Protein AF-A0A6G8NZE2-F1 (afdb_monomer_lite)

pLDDT: mean 88.14, std 10.6, range [49.38, 97.19]

Radius of gyration: 14.18 Å; chains: 1; bounding box: 37×22×30 Å

Structure (mmCIF, N/CA/C/O backbone):
data_AF-A0A6G8NZE2-F1
#
_entry.id   AF-A0A6G8NZE2-F1
#
loop_
_atom_site.group_PDB
_atom_site.id
_atom_site.type_symbol
_atom_site.label_atom_id
_atom_site.label_alt_id
_atom_site.label_comp_id
_atom_site.label_asym_id
_atom_site.label_entity_id
_atom_site.label_seq_id
_atom_site.pdbx_PDB_ins_code
_atom_site.Cartn_x
_atom_site.Cartn_y
_atom_site.Cartn_z
_atom_site.occupancy
_atom_site.B_iso_or_equiv
_atom_site.auth_seq_id
_atom_site.auth_comp_id
_atom_site.auth_asym_id
_atom_site.auth_atom_id
_atom_site.pdbx_PDB_model_num
ATOM 1 N N . MET A 1 1 ? 5.607 10.333 -2.255 1.00 60.31 1 MET A N 1
ATOM 2 C CA . MET A 1 1 ? 4.420 10.610 -1.418 1.00 60.31 1 MET A CA 1
ATOM 3 C C . MET A 1 1 ? 4.714 10.221 0.019 1.00 60.31 1 MET A C 1
ATOM 5 O O . MET A 1 1 ? 5.437 9.253 0.230 1.00 60.31 1 MET A O 1
ATOM 9 N N . LYS A 1 2 ? 4.202 10.980 0.990 1.00 69.44 2 LYS A N 1
ATOM 10 C CA . LYS A 1 2 ? 4.279 10.646 2.415 1.00 69.44 2 LYS A CA 1
ATOM 11 C C . LYS A 1 2 ? 2.850 10.602 2.935 1.00 69.44 2 LYS A C 1
ATOM 13 O O . LYS A 1 2 ? 2.162 11.614 2.884 1.00 69.44 2 LYS A O 1
ATOM 18 N N . ILE A 1 3 ? 2.417 9.430 3.381 1.00 77.44 3 ILE A N 1
ATOM 19 C CA . ILE A 1 3 ? 1.105 9.250 3.998 1.00 77.44 3 ILE A CA 1
ATOM 20 C C . ILE A 1 3 ? 0.993 10.160 5.232 1.00 77.44 3 ILE A C 1
ATOM 22 O O . ILE A 1 3 ? 1.960 10.301 5.990 1.00 77.44 3 ILE A O 1
ATOM 26 N N 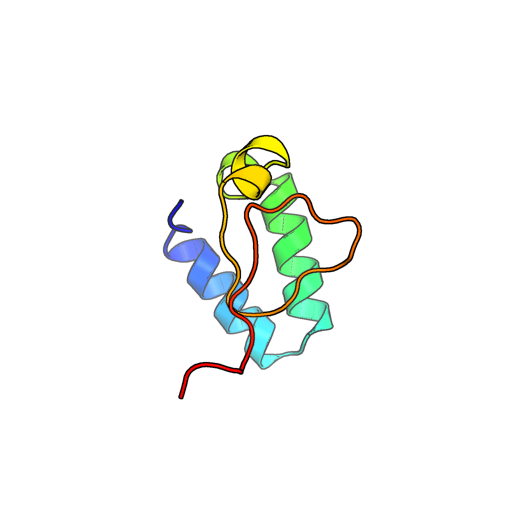. SER A 1 4 ? -0.151 10.824 5.405 1.00 85.12 4 SER A N 1
ATOM 27 C CA . SER A 1 4 ? -0.354 11.751 6.523 1.00 85.12 4 SER A CA 1
ATOM 28 C C . SER A 1 4 ? -0.367 11.006 7.870 1.00 85.12 4 SER A C 1
ATOM 30 O O . SER A 1 4 ? -0.654 9.809 7.930 1.00 85.12 4 SER A O 1
ATOM 32 N N . TYR A 1 5 ? -0.030 11.701 8.962 1.00 88.62 5 TYR A N 1
ATOM 33 C CA . TYR A 1 5 ? 0.080 11.084 10.291 1.00 88.62 5 TYR A CA 1
ATOM 34 C C . TYR A 1 5 ? -1.212 10.379 10.762 1.00 88.62 5 TYR A C 1
ATOM 36 O O . TYR A 1 5 ? -1.109 9.251 11.238 1.00 88.62 5 TYR A O 1
ATOM 44 N N . PRO A 1 6 ? -2.423 10.945 10.578 1.00 90.44 6 PRO A N 1
ATOM 45 C CA . PRO A 1 6 ? -3.668 10.239 10.896 1.00 90.44 6 PRO A CA 1
ATOM 46 C C . PRO A 1 6 ? -3.798 8.866 10.222 1.00 90.44 6 PRO A C 1
ATOM 48 O O . PRO A 1 6 ? -4.083 7.876 10.893 1.00 90.44 6 PRO A O 1
ATOM 51 N N . TYR A 1 7 ? -3.498 8.771 8.925 1.00 91.19 7 TYR A N 1
ATOM 52 C CA . TYR A 1 7 ? -3.629 7.513 8.186 1.00 91.19 7 TYR A CA 1
ATOM 53 C C . TYR A 1 7 ? -2.540 6.495 8.547 1.00 91.19 7 TYR A C 1
ATOM 55 O O . TYR A 1 7 ? -2.778 5.289 8.510 1.00 91.19 7 TYR A O 1
ATOM 63 N N . GLN A 1 8 ? -1.360 6.963 8.971 1.00 91.38 8 GLN A N 1
ATOM 64 C CA . GLN A 1 8 ? -0.349 6.084 9.568 1.00 91.38 8 GLN A CA 1
ATOM 65 C C . GLN A 1 8 ? -0.879 5.424 10.843 1.00 91.38 8 GLN A C 1
ATOM 67 O O . GLN A 1 8 ? -0.692 4.225 11.029 1.00 91.38 8 GLN A O 1
ATOM 72 N N . ILE A 1 9 ? -1.560 6.184 11.707 1.00 94.50 9 ILE A N 1
ATOM 73 C CA . ILE A 1 9 ? -2.143 5.648 12.942 1.00 94.50 9 ILE A CA 1
ATOM 74 C C . ILE A 1 9 ? -3.255 4.638 12.641 1.00 94.50 9 ILE A C 1
ATOM 76 O O . ILE A 1 9 ? -3.317 3.607 13.310 1.00 94.50 9 ILE A O 1
ATOM 80 N N . GLU A 1 10 ? -4.095 4.884 11.630 1.00 94.12 10 GLU A N 1
ATOM 81 C CA . GLU A 1 10 ? -5.110 3.912 11.196 1.00 94.12 10 GLU A CA 1
ATOM 82 C C . GLU A 1 10 ? -4.474 2.579 10.779 1.00 94.12 10 GLU A C 1
ATOM 84 O O . GLU A 1 10 ? -4.860 1.533 11.302 1.00 94.12 10 GLU A O 1
ATOM 89 N N . LEU A 1 11 ? -3.439 2.608 9.933 1.00 94.44 11 LEU A N 1
ATOM 90 C CA . LEU A 1 11 ? -2.732 1.397 9.499 1.00 94.44 11 LEU A CA 1
ATOM 91 C C . LEU A 1 11 ? -2.005 0.688 10.654 1.00 94.44 11 LEU A C 1
ATOM 93 O O . LEU A 1 11 ? -2.058 -0.537 10.748 1.00 94.44 11 LEU A O 1
ATOM 97 N N . ILE A 1 12 ? -1.377 1.436 11.568 1.00 95.75 12 ILE A N 1
ATOM 98 C CA . ILE A 1 12 ? -0.730 0.879 12.772 1.00 95.75 12 ILE A CA 1
ATOM 99 C C . ILE A 1 12 ? -1.755 0.214 13.699 1.00 95.75 12 ILE A C 1
ATOM 101 O O . ILE A 1 12 ? -1.447 -0.763 14.379 1.00 95.75 12 ILE A O 1
ATOM 105 N N . ASN A 1 13 ? -2.975 0.741 13.783 1.00 96.81 13 ASN A N 1
ATOM 106 C CA . ASN A 1 13 ? -4.022 0.120 14.586 1.00 96.81 13 ASN A CA 1
ATOM 107 C C . ASN A 1 13 ? -4.593 -1.123 13.900 1.00 96.81 13 ASN A C 1
ATOM 109 O O . ASN A 1 13 ? -4.768 -2.139 14.569 1.00 96.81 13 ASN A O 1
ATOM 113 N N . ALA A 1 14 ? -4.801 -1.080 12.583 1.00 96.81 14 ALA A N 1
ATOM 114 C CA . ALA A 1 14 ? -5.220 -2.240 11.801 1.00 96.81 14 ALA A CA 1
ATOM 115 C C . ALA A 1 14 ? -4.208 -3.394 11.902 1.00 96.81 14 ALA A C 1
ATOM 117 O O . ALA A 1 14 ? -4.594 -4.547 12.099 1.00 96.81 14 ALA A O 1
ATOM 118 N N . SER A 1 15 ? -2.905 -3.084 11.890 1.00 96.88 15 SER A N 1
ATOM 119 C CA . SER A 1 15 ? -1.850 -4.098 11.982 1.00 96.88 15 SER A CA 1
ATOM 120 C C . SER A 1 15 ? -1.808 -4.845 13.313 1.00 96.88 15 SER A C 1
ATOM 122 O O . SER A 1 15 ? -1.240 -5.930 13.381 1.00 96.88 15 SER A O 1
ATOM 124 N N . LYS A 1 16 ? -2.401 -4.290 14.376 1.00 97.19 16 LYS A N 1
ATOM 125 C CA . LYS A 1 16 ? -2.536 -4.979 15.670 1.00 97.19 16 LYS A CA 1
ATOM 126 C C . LYS A 1 16 ? -3.619 -6.059 15.650 1.00 97.19 16 LYS A C 1
ATOM 128 O O . LYS A 1 16 ? -3.631 -6.893 16.549 1.00 97.19 16 LYS A O 1
ATOM 133 N N . ILE A 1 17 ? -4.530 -6.020 14.676 1.00 96.12 17 ILE A N 1
ATOM 134 C CA . ILE A 1 17 ? -5.661 -6.947 14.567 1.00 96.12 17 ILE A CA 1
ATOM 135 C C . ILE A 1 17 ? -5.314 -8.083 13.604 1.00 96.12 17 ILE A C 1
ATOM 137 O O . ILE A 1 17 ? -5.471 -9.250 13.949 1.00 96.12 17 ILE A O 1
ATOM 141 N N . GLY A 1 18 ? -4.813 -7.751 12.413 1.00 95.19 18 GLY A N 1
ATOM 142 C CA . GLY A 1 18 ? -4.400 -8.750 11.431 1.00 95.19 18 GLY A CA 1
ATOM 143 C C . GLY A 1 18 ? -4.332 -8.207 10.009 1.00 95.19 18 GLY A C 1
ATOM 144 O O . GLY A 1 18 ? -4.746 -7.079 9.739 1.00 95.19 18 GLY A O 1
ATOM 145 N N . ILE A 1 19 ? -3.819 -9.035 9.096 1.00 94.25 19 ILE A N 1
ATOM 146 C CA . ILE A 1 19 ? -3.595 -8.654 7.694 1.00 94.25 19 ILE A CA 1
ATOM 147 C C . ILE A 1 19 ? -4.893 -8.251 6.981 1.00 94.25 19 ILE A C 1
ATOM 149 O O . ILE A 1 19 ? -4.918 -7.228 6.313 1.00 94.25 19 ILE A O 1
ATOM 153 N N . GLU A 1 20 ? -5.999 -8.952 7.243 1.00 96.31 20 GLU A N 1
ATOM 154 C CA . GLU A 1 20 ? -7.310 -8.635 6.657 1.00 96.31 20 GLU A CA 1
ATOM 155 C C . GLU A 1 20 ? -7.773 -7.212 7.004 1.00 96.31 20 GLU A C 1
ATOM 157 O O . GLU A 1 20 ? -8.332 -6.507 6.168 1.00 96.31 20 GLU A O 1
ATOM 162 N N . HIS A 1 21 ? -7.503 -6.754 8.231 1.00 96.75 21 HIS A N 1
ATOM 163 C CA . HIS A 1 21 ? -7.858 -5.398 8.647 1.00 96.75 21 HIS A CA 1
ATOM 164 C C . HIS A 1 21 ? -6.948 -4.354 8.003 1.00 96.75 21 HIS A C 1
ATOM 166 O O . HIS A 1 21 ? -7.420 -3.268 7.675 1.00 96.75 21 HIS A O 1
ATOM 172 N N . ILE A 1 22 ? -5.664 -4.671 7.799 1.00 96.25 22 ILE A N 1
ATOM 173 C CA . ILE A 1 22 ? -4.755 -3.804 7.040 1.00 96.25 22 ILE A CA 1
ATOM 174 C C . ILE A 1 22 ? -5.296 -3.624 5.621 1.00 96.25 22 ILE A C 1
ATOM 176 O O . ILE A 1 22 ? -5.422 -2.487 5.171 1.00 96.25 22 ILE A O 1
ATOM 180 N N . ASP A 1 23 ? -5.668 -4.716 4.952 1.00 95.69 23 ASP A N 1
ATOM 181 C CA . ASP A 1 23 ? -6.187 -4.683 3.582 1.00 95.69 23 ASP A CA 1
ATOM 182 C C . ASP A 1 23 ? -7.482 -3.865 3.495 1.00 95.69 23 ASP A C 1
ATOM 184 O O . ASP A 1 23 ? -7.597 -2.969 2.659 1.00 95.69 23 ASP A O 1
ATOM 188 N N . MET A 1 24 ? -8.424 -4.080 4.422 1.00 96.75 24 MET A N 1
ATOM 189 C CA . MET A 1 24 ? -9.649 -3.275 4.511 1.00 96.75 24 MET A CA 1
ATOM 190 C C . MET A 1 24 ? -9.357 -1.782 4.716 1.00 96.75 24 MET A C 1
ATOM 192 O O . MET A 1 24 ? -9.986 -0.934 4.081 1.00 96.75 24 MET A O 1
ATOM 196 N N . THR A 1 25 ? -8.406 -1.439 5.591 1.00 96.56 25 THR A N 1
ATOM 197 C CA . THR A 1 25 ? -7.999 -0.046 5.812 1.00 96.56 25 THR A CA 1
ATOM 198 C C . THR A 1 25 ? -7.343 0.546 4.566 1.00 96.56 25 THR A C 1
ATOM 200 O O . THR A 1 25 ? -7.635 1.689 4.224 1.00 96.56 25 THR A O 1
ATOM 203 N N . ILE A 1 26 ? -6.501 -0.204 3.852 1.00 94.31 26 ILE A N 1
ATOM 204 C CA . ILE A 1 26 ? -5.884 0.252 2.600 1.00 94.31 26 ILE A CA 1
ATOM 205 C C . ILE A 1 26 ? -6.955 0.552 1.548 1.00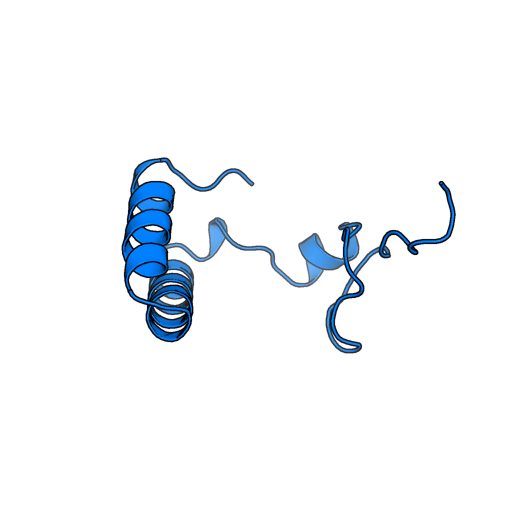 94.31 26 ILE A C 1
ATOM 207 O O . ILE A 1 26 ? -6.912 1.622 0.943 1.00 94.31 26 ILE A O 1
ATOM 211 N N . GLU A 1 27 ? -7.927 -0.340 1.353 1.00 95.50 27 GLU A N 1
ATOM 212 C CA . GLU A 1 27 ? -9.000 -0.131 0.374 1.00 95.50 27 GLU A CA 1
ATOM 213 C C . GLU A 1 27 ? -9.878 1.075 0.728 1.00 95.50 27 GLU A C 1
ATOM 215 O O . GLU A 1 27 ? -10.186 1.893 -0.141 1.00 95.50 27 GLU A O 1
ATOM 220 N N . LYS A 1 28 ? -10.195 1.268 2.016 1.00 95.25 28 LYS A N 1
ATOM 221 C CA . LYS A 1 28 ? -10.867 2.486 2.495 1.00 95.25 28 LYS A CA 1
ATOM 222 C C . LYS A 1 28 ? -10.060 3.742 2.139 1.00 95.25 28 LYS A C 1
ATOM 224 O O . LYS A 1 28 ? -10.607 4.684 1.572 1.00 95.25 28 LYS A O 1
ATOM 229 N N . LEU A 1 29 ? -8.760 3.756 2.435 1.00 93.50 29 LEU A N 1
ATOM 230 C CA . LEU A 1 29 ? -7.902 4.916 2.182 1.00 93.50 29 LEU A CA 1
ATOM 231 C C . LEU A 1 29 ? -7.727 5.207 0.688 1.00 93.50 29 LEU A C 1
ATOM 233 O O . LEU A 1 29 ? -7.675 6.374 0.308 1.00 93.50 29 LEU A O 1
ATOM 237 N N . LYS A 1 30 ? -7.667 4.180 -0.167 1.00 92.06 30 LYS A N 1
ATOM 238 C CA . LYS A 1 30 ? -7.650 4.357 -1.628 1.00 92.06 30 LYS A CA 1
ATOM 239 C C . LYS A 1 30 ? -8.925 5.028 -2.135 1.00 92.06 30 LYS A C 1
ATOM 241 O O . LYS A 1 30 ? -8.849 5.838 -3.053 1.00 92.06 30 LYS A O 1
ATOM 246 N N . ALA A 1 31 ? -10.077 4.694 -1.551 1.00 92.94 31 ALA A N 1
ATOM 247 C CA . ALA A 1 31 ? -11.355 5.297 -1.916 1.00 92.94 31 ALA A CA 1
ATOM 248 C C . ALA A 1 31 ? -11.479 6.750 -1.424 1.00 92.94 31 ALA A C 1
ATOM 250 O O . ALA A 1 31 ? -11.996 7.599 -2.147 1.00 92.94 31 ALA A O 1
ATOM 251 N N . GLU A 1 32 ? -11.006 7.041 -0.210 1.00 92.62 32 GLU A N 1
ATOM 252 C CA . GLU A 1 32 ? -11.121 8.371 0.405 1.00 92.62 32 GLU A CA 1
ATOM 253 C C . GLU A 1 32 ? -10.064 9.364 -0.096 1.00 92.62 32 GLU A C 1
ATOM 255 O O . GLU A 1 32 ? -10.348 10.557 -0.214 1.00 92.62 32 GLU A O 1
ATOM 260 N N . CYS A 1 33 ? -8.844 8.895 -0.366 1.00 90.00 33 CYS A N 1
ATOM 261 C CA . CYS A 1 33 ? -7.682 9.733 -0.679 1.00 90.00 33 CYS A CA 1
ATOM 262 C C . CYS A 1 33 ? -6.762 9.049 -1.713 1.00 90.00 33 CYS A C 1
ATOM 264 O O . CYS A 1 33 ? -5.622 8.675 -1.395 1.00 90.00 33 CYS A O 1
ATOM 266 N N . PRO A 1 34 ? -7.238 8.841 -2.955 1.00 89.44 34 PRO A N 1
ATOM 267 C CA . PRO A 1 34 ? -6.495 8.122 -3.993 1.00 89.44 34 PRO A CA 1
ATOM 268 C C . PRO A 1 34 ? -5.143 8.767 -4.330 1.00 89.44 34 PRO A C 1
ATOM 270 O O . PRO A 1 34 ? -4.195 8.073 -4.689 1.00 89.44 34 PRO A O 1
ATOM 273 N N . GLU A 1 35 ? -5.011 10.083 -4.163 1.00 87.94 35 GLU A N 1
ATOM 274 C CA . GLU A 1 35 ? -3.791 10.849 -4.422 1.00 87.94 35 GLU A CA 1
ATOM 275 C C . GLU A 1 35 ? -2.626 10.519 -3.481 1.00 87.94 35 GLU A C 1
ATOM 277 O O . GLU A 1 35 ? -1.504 10.960 -3.718 1.00 87.94 35 GLU A O 1
ATOM 282 N N . MET A 1 36 ? -2.863 9.765 -2.405 1.00 85.94 36 MET A N 1
ATOM 283 C CA . MET A 1 36 ? -1.801 9.285 -1.518 1.00 85.94 36 MET A CA 1
ATOM 284 C C . MET A 1 36 ? -1.160 7.975 -1.986 1.00 85.94 36 MET A C 1
ATOM 286 O O . MET A 1 36 ? -0.155 7.549 -1.405 1.00 85.94 36 MET A O 1
ATOM 290 N N . PHE A 1 37 ? -1.730 7.335 -3.007 1.00 88.94 37 PHE A N 1
ATOM 291 C CA . PHE A 1 37 ? -1.280 6.058 -3.539 1.00 88.94 37 P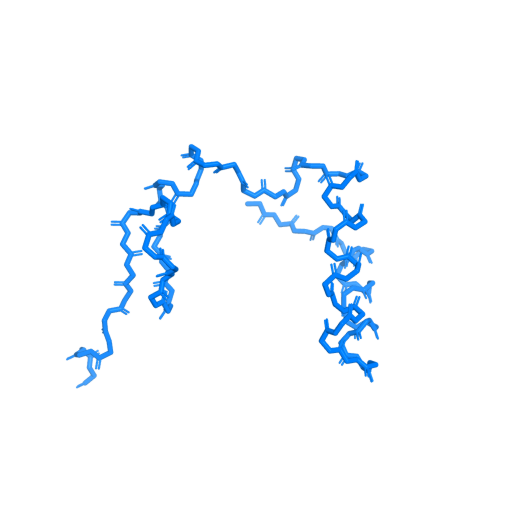HE A CA 1
ATOM 292 C C . PHE A 1 37 ? -0.568 6.238 -4.874 1.00 88.94 37 PHE 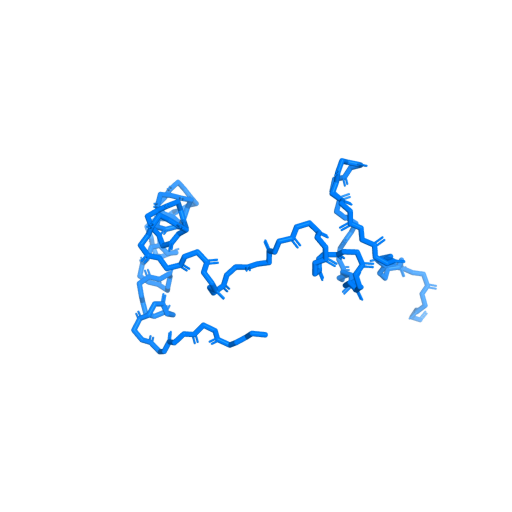A C 1
ATOM 294 O O . PHE A 1 37 ? -0.749 7.216 -5.598 1.00 88.94 37 PHE A O 1
ATOM 301 N N . HIS A 1 38 ? 0.275 5.264 -5.198 1.00 89.06 38 HIS A N 1
ATOM 302 C CA . HIS A 1 38 ? 0.907 5.222 -6.502 1.00 89.06 38 HIS A CA 1
ATOM 303 C C . HIS A 1 38 ? -0.108 4.856 -7.588 1.00 89.06 38 HIS A C 1
ATOM 305 O O . HIS A 1 38 ? -0.896 3.930 -7.419 1.00 89.06 38 HIS A O 1
ATOM 311 N N . THR A 1 39 ? -0.034 5.558 -8.713 1.00 89.12 39 THR A N 1
ATOM 312 C CA 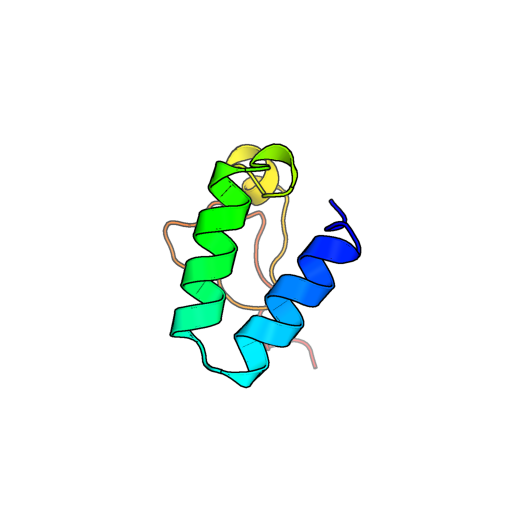. THR A 1 39 ? -0.619 5.142 -9.992 1.00 89.12 39 THR A CA 1
ATOM 313 C C . THR A 1 39 ? 0.384 4.299 -10.769 1.00 89.12 39 THR A C 1
ATOM 315 O O . THR A 1 39 ? 1.588 4.437 -10.538 1.00 89.12 39 THR A O 1
ATOM 318 N N . ASP A 1 40 ? -0.080 3.531 -11.754 1.00 89.75 40 ASP A N 1
ATOM 319 C CA . ASP A 1 40 ? 0.776 2.749 -12.660 1.00 89.75 40 ASP A CA 1
ATOM 320 C C . ASP A 1 40 ? 1.929 3.578 -13.238 1.00 89.75 40 ASP A C 1
ATOM 322 O O . ASP A 1 40 ? 3.086 3.176 -13.154 1.00 89.75 40 ASP A O 1
ATOM 326 N N . SER A 1 41 ? 1.642 4.801 -13.691 1.00 90.00 41 SER A N 1
ATOM 327 C CA . SER A 1 41 ? 2.659 5.725 -14.204 1.00 90.00 41 SER A CA 1
ATOM 328 C C . SER A 1 41 ? 3.737 6.082 -13.176 1.00 90.00 41 SER A C 1
ATOM 330 O O . SER A 1 41 ? 4.910 6.177 -13.512 1.00 90.00 41 SER A O 1
ATOM 332 N N . THR A 1 42 ? 3.371 6.257 -11.904 1.00 89.31 42 THR A N 1
ATOM 333 C CA . THR A 1 42 ? 4.356 6.523 -10.841 1.00 89.31 42 THR A CA 1
ATOM 334 C C . THR A 1 42 ? 5.055 5.258 -10.355 1.00 89.31 42 THR A C 1
ATOM 336 O O . THR A 1 42 ? 6.127 5.345 -9.755 1.00 89.31 42 THR A O 1
ATOM 339 N N . LEU A 1 43 ? 4.454 4.085 -10.575 1.00 90.94 43 LEU A N 1
ATOM 340 C CA . LEU A 1 43 ? 5.057 2.800 -10.253 1.00 90.94 43 LEU A CA 1
ATOM 341 C C . LEU A 1 43 ? 6.175 2.455 -11.243 1.00 90.94 43 LEU A C 1
ATOM 343 O O . LEU A 1 43 ? 7.212 1.967 -10.801 1.00 90.94 43 LEU A O 1
ATOM 347 N N . GLU A 1 44 ? 6.043 2.805 -12.528 1.00 92.75 44 GLU A N 1
ATOM 348 C CA . GLU A 1 44 ? 7.088 2.619 -13.554 1.00 92.75 44 GLU A CA 1
ATOM 349 C C . GLU A 1 44 ? 8.443 3.239 -13.179 1.00 92.75 44 GLU A C 1
ATOM 351 O O . GLU A 1 44 ? 9.487 2.762 -13.616 1.00 92.75 44 GLU A O 1
ATOM 356 N N . GLU A 1 45 ? 8.460 4.265 -12.329 1.00 91.00 45 GLU A N 1
ATOM 357 C CA . GLU A 1 45 ? 9.688 4.926 -11.878 1.00 91.00 45 GLU A CA 1
ATOM 358 C C . GLU A 1 45 ? 10.284 4.305 -10.602 1.00 91.00 45 GLU A C 1
ATOM 360 O O . GLU A 1 45 ? 11.420 4.613 -10.218 1.00 91.00 45 GLU A O 1
ATOM 365 N N . ARG A 1 46 ? 9.538 3.426 -9.920 1.00 90.00 46 ARG A N 1
ATOM 366 C CA . ARG A 1 46 ? 9.914 2.865 -8.617 1.00 90.00 46 ARG A CA 1
ATOM 367 C C . ARG A 1 46 ? 10.850 1.671 -8.740 1.00 90.00 46 ARG A C 1
ATOM 369 O O . ARG A 1 46 ? 10.632 0.756 -9.531 1.00 90.00 46 ARG A O 1
ATOM 376 N N . ILE A 1 47 ? 11.854 1.663 -7.862 1.00 90.88 47 ILE A N 1
ATOM 377 C CA . ILE A 1 47 ? 12.673 0.490 -7.554 1.00 90.88 47 ILE A CA 1
ATOM 378 C C . ILE A 1 47 ? 12.165 -0.098 -6.239 1.00 90.88 47 ILE A C 1
ATOM 380 O O . ILE A 1 47 ? 12.106 0.604 -5.227 1.00 90.88 47 ILE A O 1
ATOM 384 N N . PHE A 1 48 ? 11.787 -1.370 -6.261 1.00 88.50 48 PHE A N 1
ATOM 385 C CA . PHE A 1 48 ? 11.295 -2.083 -5.086 1.00 88.50 48 PHE A CA 1
ATOM 386 C C . PHE A 1 48 ? 12.415 -2.842 -4.374 1.00 88.50 48 PHE A C 1
ATOM 388 O O . PHE A 1 48 ? 13.356 -3.316 -4.999 1.00 88.50 48 PHE A O 1
ATOM 395 N N . HIS A 1 49 ? 12.311 -2.998 -3.056 1.00 87.31 49 HIS A N 1
ATOM 396 C CA . HIS A 1 49 ? 13.248 -3.839 -2.296 1.00 87.31 49 HIS A CA 1
ATOM 397 C C . HIS A 1 49 ? 12.932 -5.332 -2.399 1.00 87.31 49 HIS A C 1
ATOM 399 O O . HIS A 1 49 ? 13.794 -6.160 -2.146 1.00 87.31 49 HIS A O 1
ATOM 405 N N . HIS A 1 50 ? 11.706 -5.672 -2.787 1.00 86.38 50 HIS A N 1
ATOM 406 C CA . HIS A 1 50 ? 11.288 -7.038 -3.059 1.00 86.38 50 HIS A CA 1
ATOM 407 C C . HIS A 1 50 ? 10.781 -7.122 -4.486 1.00 86.38 50 HIS A C 1
ATOM 409 O O . HIS A 1 50 ? 10.276 -6.135 -5.024 1.00 86.38 50 HIS A O 1
ATOM 415 N N . LYS A 1 51 ? 10.891 -8.305 -5.090 1.00 87.56 51 LYS A N 1
ATOM 416 C CA . LYS A 1 51 ? 10.348 -8.540 -6.423 1.00 87.56 51 LYS A CA 1
ATOM 417 C C . LYS A 1 51 ? 8.825 -8.349 -6.399 1.00 87.56 51 LYS A C 1
ATOM 419 O O . LYS A 1 51 ? 8.147 -9.122 -5.717 1.00 87.56 51 LYS A O 1
ATOM 424 N N . PRO A 1 52 ? 8.280 -7.352 -7.117 1.00 87.00 52 PRO A N 1
ATOM 4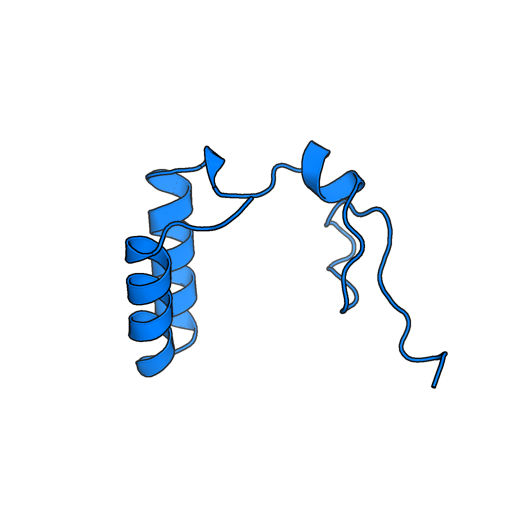25 C CA . PRO A 1 52 ? 6.841 -7.185 -7.217 1.00 87.00 52 PRO A CA 1
ATOM 426 C C . PRO A 1 52 ? 6.246 -8.284 -8.111 1.00 87.00 52 PRO A C 1
ATOM 428 O O . PRO A 1 52 ? 6.967 -9.050 -8.760 1.00 87.00 52 PRO A O 1
ATOM 431 N N . THR A 1 53 ? 4.917 -8.376 -8.148 1.00 87.00 53 THR A N 1
ATOM 432 C CA . THR A 1 53 ? 4.239 -9.312 -9.057 1.00 87.00 53 THR A CA 1
ATOM 433 C C . THR A 1 53 ? 4.550 -8.972 -10.516 1.00 87.00 53 THR A C 1
ATOM 435 O O . THR A 1 53 ? 4.870 -7.829 -10.839 1.00 87.00 53 THR A O 1
ATOM 438 N N . THR A 1 54 ? 4.453 -9.955 -11.415 1.00 85.06 54 THR A N 1
ATOM 439 C CA . THR A 1 54 ? 4.781 -9.779 -12.843 1.00 85.06 54 THR A CA 1
ATOM 440 C C . THR A 1 54 ? 3.930 -8.731 -13.553 1.00 85.06 54 THR A C 1
ATOM 442 O O . THR A 1 54 ? 4.349 -8.215 -14.581 1.00 85.06 54 THR A O 1
ATOM 445 N N . GLU A 1 55 ? 2.751 -8.427 -13.016 1.00 89.50 55 GLU A N 1
ATOM 446 C CA . GLU A 1 55 ? 1.813 -7.453 -13.577 1.00 89.50 55 GLU A CA 1
ATOM 447 C C . GLU A 1 55 ? 2.054 -6.034 -13.050 1.00 89.50 55 GLU A C 1
ATOM 449 O O . GLU A 1 55 ? 1.514 -5.078 -13.596 1.00 89.50 55 GLU A O 1
ATOM 454 N N . THR A 1 56 ? 2.863 -5.868 -11.997 1.00 88.19 56 THR A N 1
ATOM 455 C CA . THR A 1 56 ? 3.123 -4.553 -11.407 1.00 88.19 56 THR A CA 1
ATOM 456 C C . THR A 1 56 ? 4.147 -3.782 -12.251 1.00 88.19 56 THR A C 1
ATOM 458 O O . THR A 1 56 ? 5.310 -4.201 -12.305 1.00 88.19 56 THR A O 1
ATOM 461 N N . PRO A 1 57 ? 3.777 -2.641 -12.865 1.00 91.00 57 PRO A N 1
ATOM 462 C CA . PRO A 1 57 ? 4.741 -1.804 -13.568 1.00 91.00 57 PRO A CA 1
ATOM 463 C C . PRO A 1 57 ? 5.809 -1.313 -12.586 1.00 91.00 57 PRO A C 1
ATOM 465 O O . PRO A 1 57 ? 5.495 -0.863 -11.487 1.00 91.00 57 PRO A O 1
ATOM 468 N N . CYS A 1 58 ? 7.087 -1.446 -12.938 1.00 91.94 58 CYS A N 1
ATOM 469 C CA . CYS A 1 58 ? 8.186 -0.986 -12.093 1.00 91.94 58 CYS A CA 1
ATOM 470 C C . CYS A 1 58 ? 9.455 -0.709 -12.896 1.00 91.94 58 CYS A C 1
ATOM 472 O O . CYS A 1 58 ? 9.677 -1.305 -13.951 1.00 91.94 58 CYS A O 1
ATOM 474 N N . ARG A 1 59 ? 10.330 0.147 -12.355 1.00 90.94 59 ARG A N 1
ATOM 475 C CA . ARG A 1 59 ? 11.674 0.373 -12.910 1.00 90.94 59 ARG A CA 1
ATOM 476 C C . ARG A 1 59 ? 12.581 -0.831 -12.676 1.00 90.94 59 ARG A C 1
ATOM 478 O O . ARG A 1 59 ? 13.509 -1.080 -13.440 1.00 90.94 59 ARG A O 1
ATOM 485 N N . GLY A 1 60 ? 12.343 -1.539 -11.578 1.00 89.88 60 GLY A N 1
ATOM 486 C CA . GLY A 1 60 ? 13.075 -2.733 -11.194 1.00 89.88 60 GLY A CA 1
ATOM 487 C C . GLY A 1 60 ? 12.888 -3.061 -9.720 1.00 89.88 60 GLY A C 1
ATOM 488 O O . GLY A 1 60 ? 12.100 -2.440 -9.005 1.00 89.88 60 GLY A O 1
ATOM 489 N N . PHE A 1 61 ? 13.649 -4.038 -9.253 1.00 90.19 61 PHE A N 1
ATOM 490 C CA . PHE A 1 61 ? 13.725 -4.401 -7.848 1.00 90.19 61 PHE A CA 1
ATOM 491 C C . PHE A 1 61 ? 15.158 -4.792 -7.499 1.00 90.19 61 PHE A C 1
ATOM 493 O O . PHE A 1 61 ? 15.914 -5.232 -8.366 1.00 90.19 61 PHE A O 1
ATOM 500 N N . VAL A 1 62 ? 15.538 -4.601 -6.241 1.00 87.38 62 VAL A N 1
ATOM 501 C CA . VAL A 1 62 ? 16.831 -5.048 -5.726 1.00 87.38 62 VAL A CA 1
ATOM 502 C C . VAL A 1 62 ? 16.827 -6.578 -5.742 1.00 87.38 62 VAL A C 1
ATOM 504 O O . VAL A 1 62 ? 15.938 -7.201 -5.165 1.00 87.38 62 VAL A O 1
ATOM 507 N N . ALA A 1 63 ? 17.770 -7.186 -6.460 1.00 74.38 63 ALA A N 1
ATOM 508 C CA . ALA A 1 63 ? 18.017 -8.619 -6.368 1.00 74.38 63 ALA A CA 1
ATOM 509 C C . ALA A 1 63 ? 18.902 -8.871 -5.140 1.00 74.38 63 ALA A C 1
ATOM 511 O O . ALA A 1 63 ? 19.878 -8.148 -4.951 1.00 74.38 63 ALA A O 1
ATOM 512 N N . ASP A 1 64 ? 18.590 -9.887 -4.333 1.00 63.12 64 ASP A N 1
ATOM 513 C CA . ASP A 1 64 ? 19.320 -10.269 -3.108 1.00 63.12 64 ASP A CA 1
ATOM 514 C C . ASP A 1 64 ? 20.741 -10.839 -3.378 1.00 63.12 64 ASP A C 1
ATOM 516 O O . ASP A 1 64 ? 21.155 -11.823 -2.771 1.00 63.12 64 ASP A O 1
ATOM 520 N N . GLY A 1 65 ? 21.484 -10.274 -4.335 1.00 55.59 65 GLY A N 1
ATOM 521 C CA . GLY A 1 65 ? 22.775 -10.776 -4.818 1.00 55.59 65 GLY A CA 1
ATOM 522 C C . GLY A 1 65 ? 23.996 -9.893 -4.540 1.00 55.59 65 GLY A C 1
ATOM 523 O O . GLY A 1 65 ? 25.101 -10.360 -4.787 1.00 55.59 65 GLY A O 1
ATOM 524 N N . ASP A 1 66 ? 23.830 -8.671 -4.024 1.00 49.59 66 ASP A N 1
ATOM 525 C CA . ASP A 1 66 ? 24.946 -7.763 -3.700 1.00 49.59 66 ASP A CA 1
ATOM 526 C C . ASP A 1 66 ? 25.028 -7.511 -2.179 1.00 49.59 66 ASP A C 1
ATOM 528 O O . ASP A 1 66 ? 24.668 -6.445 -1.673 1.00 49.59 66 ASP A O 1
ATOM 532 N N . SER A 1 67 ? 25.485 -8.522 -1.434 1.00 49.38 67 SER A N 1
ATOM 533 C CA . SER A 1 67 ? 26.025 -8.395 -0.067 1.00 49.38 67 SER A CA 1
ATOM 534 C C . SER A 1 67 ? 27.417 -9.001 0.004 1.00 49.38 67 SER A C 1
ATOM 536 O O . SER A 1 67 ? 27.613 -10.077 -0.602 1.00 49.38 67 SER A O 1
#

Sequence (67 aa):
MKISYPYQIELINASKIGIEHIDMTIEKLKAECPEMFHTDSTLEERIFHHKPTTETPCRGFVADGDS

Foldseek 3Di:
DDDDPVLVVCLVVLVVVHDVSNVVSVVVCCVVPVVVDDDLVNQLDDEAQDDDDPPRRHVYYDDPPDD

Secondary structure (DSSP, 8-state):
----HHHHHHHHHHTTT-HHHHHHHHHHHHHH-GGGS--HHHHTTPEESS---TTS--SEE--TT--